Protein AF-A0A970PYG1-F1 (afdb_monomer_lite)

pLDDT: mean 91.26, std 10.67, range [39.22, 98.44]

Radius of gyration: 18.8 Å; chains: 1; bounding box: 54×39×50 Å

Foldseek 3Di:
DDDDDDAWAKDKDKDFDADPVRHTPDIDIDIDTDDPDQPKFEKEFEADQVRHGQFFKKKWKWFWDQDPVVRDIDTHTQDIDGQHPRRIDTDHCVRQPAQTKIWMWIFDVDPTDIDIDIDGMPDYYYTYDD

Secondary structure (DSSP, 8-state):
---PPPPSEEEEEEEEEE-TTS-EEEEEEEEEEE-SS--SSEEEEEB-TTSSB-TT-EEEEEEEEEETTTTEEEEEEEEEEE--TTSEEEE-TTTS-TT-EEEEEEEETTTTEEEEEEEESSEEEEE---

Sequence (130 aa):
MGGSIIPDGSYTIQARSLNALGEELASQTYDFKLANQQNSGLKITVNKPDASIAAGAQVAVYHRYYHNKYDQIVYERVWEGSADIKGQVIVPGSLAKDGNDYVVTALGTEPNFFYYQMLRSPGNYTLVVL

Structure (mmCIF, N/CA/C/O backbone):
data_AF-A0A970PYG1-F1
#
_entry.id   AF-A0A970PYG1-F1
#
loop_
_atom_site.group_PDB
_atom_site.id
_atom_site.type_symbol
_atom_site.label_atom_id
_atom_site.label_alt_id
_atom_site.label_comp_id
_atom_site.label_asym_id
_atom_site.label_entity_id
_atom_site.label_seq_id
_atom_site.pdbx_PDB_ins_code
_atom_site.Cartn_x
_atom_site.Cartn_y
_atom_site.Cartn_z
_atom_site.occupancy
_atom_site.B_iso_or_equiv
_atom_site.auth_seq_id
_atom_site.auth_comp_id
_atom_site.auth_asym_id
_atom_site.auth_atom_id
_atom_site.pdbx_PDB_model_num
ATOM 1 N N . MET A 1 1 ? -29.099 -1.905 9.916 1.00 39.22 1 MET A N 1
ATOM 2 C CA . MET A 1 1 ? -28.208 -0.777 10.263 1.00 39.22 1 MET A CA 1
ATOM 3 C C . MET A 1 1 ? -27.690 -0.193 8.959 1.00 39.22 1 MET A C 1
ATOM 5 O O . MET A 1 1 ? -26.902 -0.848 8.293 1.00 39.22 1 MET A O 1
ATOM 9 N N . GLY A 1 2 ? -28.239 0.941 8.522 1.00 42.28 2 GLY A N 1
ATOM 10 C CA . GLY A 1 2 ? -27.861 1.573 7.256 1.00 42.28 2 GLY A CA 1
ATOM 11 C C . GLY A 1 2 ? -26.615 2.426 7.455 1.00 42.28 2 GLY A C 1
ATOM 12 O O . GLY A 1 2 ? -26.707 3.505 8.029 1.00 42.28 2 GLY A O 1
ATOM 13 N N . GLY A 1 3 ? -25.454 1.924 7.039 1.00 48.47 3 GLY A N 1
ATOM 14 C CA . GLY A 1 3 ? -24.236 2.727 7.003 1.00 48.47 3 GLY A CA 1
ATOM 15 C C . GLY A 1 3 ? -24.338 3.747 5.876 1.00 48.47 3 GLY A C 1
ATOM 16 O O . GLY A 1 3 ? -24.417 3.365 4.711 1.00 48.47 3 GLY A O 1
ATOM 17 N N . SER A 1 4 ? -24.362 5.034 6.218 1.00 66.38 4 SER A N 1
ATOM 18 C CA . SER A 1 4 ? -24.159 6.107 5.244 1.00 66.38 4 SER A CA 1
ATOM 19 C C . SER A 1 4 ? -22.774 5.947 4.623 1.00 66.38 4 SER A C 1
ATOM 21 O O . SER A 1 4 ? -21.784 5.865 5.349 1.00 66.38 4 SER A O 1
ATOM 23 N N . ILE A 1 5 ? -22.694 5.925 3.292 1.00 76.25 5 ILE A N 1
ATOM 24 C CA . ILE A 1 5 ? -21.415 6.023 2.582 1.00 76.25 5 ILE A CA 1
ATOM 25 C C . ILE A 1 5 ? -20.835 7.409 2.887 1.00 76.25 5 ILE A C 1
ATOM 27 O O . ILE A 1 5 ? -21.530 8.415 2.739 1.00 76.25 5 ILE A O 1
ATOM 31 N N . ILE A 1 6 ? -19.587 7.459 3.351 1.00 84.31 6 ILE A N 1
ATOM 32 C CA . ILE A 1 6 ? -18.865 8.712 3.583 1.00 84.31 6 ILE A CA 1
ATOM 33 C C . ILE A 1 6 ? -18.232 9.132 2.241 1.00 84.31 6 ILE A C 1
ATOM 35 O O . ILE A 1 6 ? -17.483 8.336 1.675 1.00 84.31 6 ILE A O 1
ATOM 39 N N . PRO A 1 7 ? -18.530 10.324 1.692 1.00 84.06 7 PRO A N 1
ATOM 40 C CA . PRO A 1 7 ? -17.983 10.767 0.405 1.00 84.06 7 PRO A CA 1
ATOM 41 C C . PRO A 1 7 ? -16.460 10.943 0.411 1.00 84.06 7 PRO A C 1
ATOM 43 O O . PRO A 1 7 ? -15.844 11.104 1.461 1.00 84.06 7 PRO A O 1
ATOM 46 N N . ASP A 1 8 ? -15.845 10.992 -0.768 1.00 79.31 8 ASP A N 1
ATOM 47 C CA . ASP A 1 8 ? -14.431 11.362 -0.908 1.00 79.31 8 ASP A CA 1
ATOM 48 C C . ASP A 1 8 ? -14.194 12.764 -0.331 1.00 79.31 8 ASP A C 1
ATOM 50 O O . ASP A 1 8 ? -15.018 13.663 -0.506 1.00 79.31 8 ASP A O 1
ATOM 54 N N . GLY A 1 9 ? -13.068 12.976 0.346 1.00 80.81 9 GLY A N 1
ATOM 55 C CA . GLY A 1 9 ? -12.771 14.264 0.968 1.00 80.81 9 GLY A CA 1
ATOM 56 C C . GLY A 1 9 ? -11.644 14.215 1.988 1.00 80.81 9 GLY A C 1
ATOM 57 O O . GLY A 1 9 ? -11.087 13.159 2.276 1.00 80.81 9 GLY A O 1
ATOM 58 N N . SER A 1 10 ? -11.294 15.376 2.529 1.00 85.00 10 SER A N 1
ATOM 59 C CA . SER A 1 10 ? -10.411 15.475 3.692 1.00 85.00 10 SER A CA 1
ATOM 60 C C . SER A 1 10 ? -11.242 15.396 4.966 1.00 85.00 10 SER A C 1
ATOM 62 O O . SER A 1 10 ? -12.274 16.056 5.076 1.00 85.00 10 SER A O 1
ATOM 64 N N . TYR A 1 11 ? -10.777 14.604 5.920 1.00 90.12 11 TYR A N 1
ATOM 65 C CA . TYR A 1 11 ? -11.448 14.325 7.177 1.00 90.12 11 TYR A CA 1
ATOM 66 C C . TYR A 1 11 ? -10.479 14.508 8.333 1.00 90.12 11 TYR A C 1
ATOM 68 O O . TYR A 1 11 ? -9.307 14.154 8.235 1.00 90.12 11 TYR A O 1
ATOM 76 N N . THR A 1 12 ? -11.009 14.988 9.450 1.00 93.50 12 THR A N 1
ATOM 77 C CA . THR A 1 12 ? -10.310 15.026 10.731 1.00 93.50 12 THR A CA 1
ATOM 78 C C . THR A 1 12 ? -11.075 14.128 11.688 1.00 93.50 12 THR A C 1
ATOM 80 O O . THR A 1 12 ? -12.269 14.336 11.914 1.00 93.50 12 THR A O 1
ATOM 83 N N . ILE A 1 13 ? -10.410 13.127 12.260 1.00 93.56 13 ILE A N 1
ATOM 84 C CA . ILE A 1 13 ? -10.934 12.433 13.442 1.00 93.56 13 ILE A CA 1
ATOM 85 C C . ILE A 1 13 ? -10.405 13.130 14.688 1.00 93.56 13 ILE A C 1
ATOM 87 O O . ILE A 1 13 ? -9.224 13.464 14.762 1.00 93.56 13 ILE A O 1
ATOM 91 N N . GLN A 1 14 ? -11.279 13.345 15.668 1.00 96.31 14 GLN A N 1
ATOM 92 C CA . GLN A 1 14 ? -10.910 13.876 16.976 1.00 96.31 14 GLN A CA 1
ATOM 93 C C . GLN A 1 14 ? -11.208 12.826 18.044 1.00 96.31 14 GLN A C 1
ATOM 95 O O . GLN A 1 14 ? -12.353 12.406 18.217 1.00 96.31 14 GLN A O 1
ATOM 100 N N . ALA A 1 15 ? -10.177 12.431 18.780 1.00 95.69 15 ALA A N 1
ATOM 101 C CA . ALA A 1 15 ? -10.313 11.681 20.017 1.00 95.69 15 ALA A CA 1
ATOM 102 C C . ALA A 1 15 ? -10.310 12.669 21.187 1.00 95.69 15 ALA A C 1
ATOM 104 O O . ALA A 1 15 ? -9.460 13.556 21.240 1.00 95.69 15 ALA A O 1
ATOM 105 N N . ARG A 1 16 ? -11.258 12.523 22.118 1.00 97.06 16 ARG A N 1
ATOM 106 C CA . ARG A 1 16 ? -11.364 13.345 23.332 1.00 97.06 16 ARG A CA 1
ATOM 107 C C . ARG A 1 16 ? -11.423 12.442 24.554 1.00 97.06 16 ARG A C 1
ATOM 109 O O . ARG A 1 16 ? -12.164 11.460 24.541 1.00 97.06 16 ARG A O 1
ATOM 116 N N . SER A 1 17 ? -10.674 12.777 25.598 1.00 96.75 17 SER A N 1
ATOM 117 C CA . SER A 1 17 ? -10.848 12.191 26.926 1.00 96.75 17 SER A CA 1
ATOM 118 C C . SER A 1 17 ? -11.692 13.132 27.775 1.00 96.75 17 SER A C 1
ATOM 120 O O . SER A 1 17 ? -11.462 14.338 27.793 1.00 96.75 17 SER A O 1
ATOM 122 N N . LEU A 1 18 ? -12.692 12.580 28.460 1.00 97.56 18 LEU A N 1
ATOM 123 C CA . LEU A 1 18 ? -13.595 13.332 29.327 1.00 97.56 18 LEU A CA 1
ATOM 124 C C . LEU A 1 18 ? -13.466 12.812 30.763 1.00 97.56 18 LEU A C 1
ATOM 126 O O . LEU A 1 18 ? -13.246 11.616 30.967 1.00 97.56 18 LEU A O 1
ATOM 130 N N . ASN A 1 19 ? -13.614 13.686 31.757 1.00 95.75 19 ASN A N 1
ATOM 131 C CA . ASN A 1 19 ? -13.752 13.267 33.150 1.00 95.75 19 ASN A CA 1
ATOM 132 C C . ASN A 1 19 ? -15.184 12.775 33.449 1.00 95.75 19 ASN A C 1
ATOM 134 O O . ASN A 1 19 ? -16.066 12.792 32.590 1.00 95.75 19 ASN A O 1
ATOM 138 N N . ALA A 1 20 ? -15.436 12.351 34.691 1.00 95.31 20 ALA A N 1
ATOM 139 C CA . ALA A 1 20 ? -16.749 11.852 35.113 1.00 95.31 20 ALA A CA 1
ATOM 140 C C . ALA A 1 20 ? -17.874 12.909 35.063 1.00 95.31 20 ALA A C 1
ATOM 142 O O . ALA A 1 20 ? -19.048 12.548 35.085 1.00 95.31 20 ALA A O 1
ATOM 143 N N . LEU A 1 21 ? -17.524 14.196 34.992 1.00 96.19 21 LEU A N 1
ATOM 144 C CA . LEU A 1 21 ? -18.455 15.317 34.856 1.00 96.19 21 LEU A CA 1
ATOM 145 C C . LEU A 1 21 ? -18.684 15.709 33.383 1.00 96.19 21 LEU A C 1
ATOM 147 O O . LEU A 1 21 ? -19.479 16.602 33.106 1.00 96.19 21 LEU A O 1
ATOM 151 N N . GLY A 1 22 ? -18.022 15.031 32.436 1.00 93.81 22 GLY A N 1
ATOM 152 C CA . GLY A 1 22 ? -18.110 15.309 31.002 1.00 93.81 22 GLY A CA 1
ATOM 153 C C . GLY A 1 22 ? -17.183 16.426 30.514 1.00 93.81 22 GLY A C 1
ATOM 154 O O . GLY A 1 22 ? -17.290 16.831 29.358 1.00 93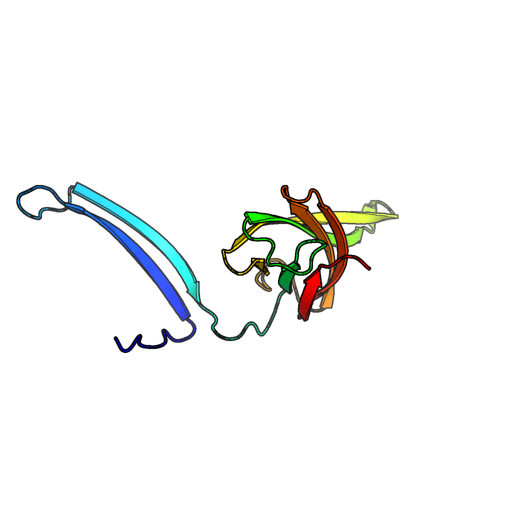.81 22 GLY A O 1
ATOM 155 N N . GLU A 1 23 ? -16.276 16.919 31.356 1.00 96.12 23 GLU A N 1
ATOM 156 C CA . GLU A 1 23 ? -15.314 17.961 30.986 1.00 96.12 23 GLU A CA 1
ATOM 157 C C . GLU A 1 23 ? -14.135 17.350 30.222 1.00 96.12 23 GLU A C 1
ATOM 159 O O . GLU A 1 23 ? -13.623 16.293 30.599 1.00 96.12 23 GLU A O 1
ATOM 164 N N . GLU A 1 24 ? -13.692 18.016 29.155 1.00 97.06 24 GLU A N 1
ATOM 165 C CA . GLU A 1 24 ? -12.557 1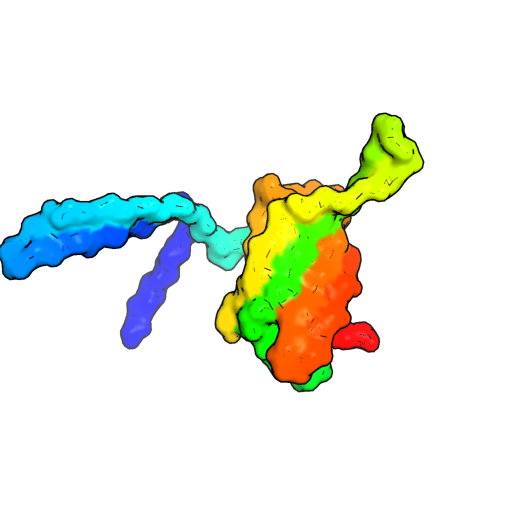7.561 28.350 1.00 97.06 24 GLU A CA 1
ATOM 166 C C . GLU A 1 24 ? -11.243 17.675 29.133 1.00 97.06 24 GLU A C 1
ATOM 168 O O . GLU A 1 24 ? -10.881 18.745 29.616 1.00 97.06 24 GLU A O 1
ATOM 173 N N . LEU A 1 25 ? -10.525 16.557 29.245 1.00 97.19 25 LEU A N 1
ATOM 174 C CA . LEU A 1 25 ? -9.202 16.475 29.866 1.00 97.19 25 LEU A CA 1
ATOM 175 C C . LEU A 1 25 ? -8.083 16.612 28.829 1.00 97.19 25 LEU A C 1
ATOM 177 O O . LEU A 1 25 ? -7.038 17.189 29.118 1.00 97.19 25 LEU A O 1
ATOM 181 N N . ALA A 1 26 ? -8.288 16.053 27.636 1.00 96.62 26 ALA A N 1
ATOM 182 C CA . ALA A 1 26 ? -7.371 16.148 26.510 1.00 96.62 26 ALA A CA 1
ATOM 183 C C . ALA A 1 26 ? -8.091 15.842 25.193 1.00 96.62 26 ALA A C 1
ATOM 185 O O . ALA A 1 26 ? -9.106 15.137 25.164 1.00 96.62 26 ALA A O 1
ATOM 186 N N . SER A 1 27 ? -7.502 16.286 24.085 1.00 95.81 27 SER A N 1
ATOM 187 C CA . SER A 1 27 ? -7.909 15.861 22.753 1.00 95.81 27 SER A CA 1
ATOM 188 C C . SER A 1 27 ? -6.732 15.709 21.801 1.00 95.81 27 SER A C 1
ATOM 190 O O . SER A 1 27 ? -5.687 16.334 21.961 1.00 95.81 27 SER A O 1
ATOM 192 N N . GLN A 1 28 ? -6.911 14.834 20.817 1.00 96.69 28 GLN A N 1
ATOM 193 C CA . GLN A 1 28 ? -5.962 14.593 19.740 1.00 96.69 28 GLN A CA 1
ATOM 194 C C . GLN A 1 28 ? -6.726 14.535 18.423 1.00 96.69 28 GLN A C 1
ATOM 196 O O . GLN A 1 28 ? -7.776 13.893 18.335 1.00 96.69 28 GLN A O 1
ATOM 201 N N . THR A 1 29 ? -6.185 15.177 17.393 1.00 94.00 29 THR A N 1
ATOM 202 C CA . THR A 1 29 ? -6.719 15.119 16.033 1.00 94.00 29 THR A CA 1
ATOM 203 C C . THR A 1 29 ? -5.807 14.316 15.115 1.00 94.00 29 THR A C 1
ATOM 205 O O . THR A 1 29 ? -4.595 14.222 15.328 1.00 94.00 29 THR A O 1
ATOM 208 N N . TYR A 1 30 ? -6.407 13.712 14.094 1.00 88.12 30 TYR A N 1
ATOM 209 C CA . TYR A 1 30 ? -5.692 13.080 12.995 1.00 88.12 30 TYR A CA 1
ATOM 210 C C . TYR A 1 30 ? -6.408 13.380 11.681 1.00 88.12 30 TYR A C 1
ATOM 212 O O . TYR A 1 30 ? -7.583 13.041 11.509 1.00 88.12 30 TYR A O 1
ATOM 220 N N . ASP A 1 31 ? -5.685 14.024 10.772 1.00 84.50 31 ASP A N 1
ATOM 221 C CA . ASP A 1 31 ? -6.175 14.376 9.448 1.00 84.50 31 ASP A CA 1
ATOM 222 C C . ASP A 1 31 ? -5.870 13.254 8.456 1.00 84.50 31 ASP 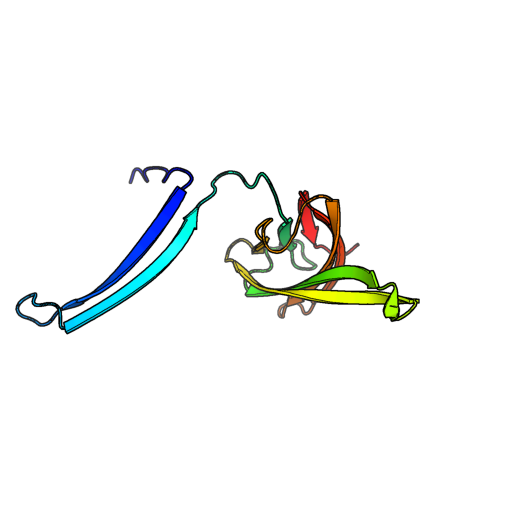A C 1
ATOM 224 O O . ASP A 1 31 ? -4.759 12.725 8.405 1.00 84.50 31 ASP A O 1
ATOM 228 N N . PHE A 1 32 ? -6.848 12.910 7.625 1.00 78.25 32 PHE A N 1
ATOM 229 C CA . PHE A 1 32 ? -6.686 11.952 6.539 1.00 78.25 32 PHE A CA 1
ATOM 230 C C . PHE A 1 32 ? -7.535 12.341 5.331 1.00 78.25 32 PHE A C 1
ATOM 232 O O . PHE A 1 32 ? -8.458 13.148 5.415 1.00 78.25 32 PHE A O 1
ATOM 239 N N . LYS A 1 33 ? -7.227 11.756 4.175 1.00 76.00 33 LYS A N 1
ATOM 240 C CA . LYS A 1 33 ? -8.014 11.925 2.953 1.00 76.00 33 LYS A CA 1
ATOM 241 C C . LYS A 1 33 ? -8.696 10.607 2.613 1.00 76.00 33 LYS A C 1
ATOM 243 O O . LYS A 1 33 ? -8.019 9.600 2.423 1.00 76.00 33 LYS A O 1
ATOM 248 N N . LEU A 1 34 ? -10.021 10.621 2.530 1.00 78.25 34 LEU A N 1
ATOM 249 C CA . LEU A 1 34 ? -10.820 9.508 2.041 1.00 78.25 34 LEU A CA 1
ATOM 250 C C . LEU A 1 34 ? -10.986 9.640 0.526 1.00 78.25 34 LEU A C 1
ATOM 252 O O . LEU A 1 34 ? -11.370 10.696 0.025 1.00 78.25 34 LEU A O 1
ATOM 256 N N . ALA A 1 35 ? -10.713 8.560 -0.194 1.00 69.94 35 ALA A N 1
ATOM 257 C CA . ALA A 1 35 ? -11.037 8.422 -1.605 1.00 69.94 35 ALA A CA 1
ATOM 258 C C . ALA A 1 35 ? -11.693 7.051 -1.801 1.00 69.94 35 ALA A C 1
ATOM 260 O O . ALA A 1 35 ? -11.029 6.023 -1.663 1.00 69.94 35 ALA A O 1
ATOM 261 N N . ASN A 1 36 ? -12.996 7.022 -2.079 1.00 69.62 36 ASN A N 1
ATOM 262 C CA . ASN A 1 36 ? -13.752 5.799 -2.346 1.00 69.62 36 ASN A CA 1
ATOM 263 C C . ASN A 1 36 ? -13.341 5.182 -3.687 1.00 69.62 36 ASN A C 1
ATOM 265 O O . ASN A 1 36 ? -13.477 3.971 -3.872 1.00 69.62 36 ASN A O 1
ATOM 269 N N . GLN A 1 37 ? -12.815 5.994 -4.610 1.00 68.94 37 GLN A N 1
ATOM 270 C CA . GLN A 1 37 ? -12.187 5.531 -5.842 1.00 68.94 37 GLN A CA 1
ATOM 271 C C . GLN A 1 37 ? -10.751 6.040 -5.935 1.00 68.94 37 GLN A C 1
ATOM 273 O O . GLN A 1 37 ? -10.477 7.240 -5.969 1.00 68.94 37 GLN A O 1
ATOM 278 N N . GLN A 1 38 ? -9.811 5.102 -5.985 1.00 67.50 38 GLN A N 1
ATOM 279 C CA . GLN A 1 38 ? -8.409 5.425 -6.175 1.00 67.50 38 GLN A CA 1
ATOM 280 C C . GLN A 1 38 ? -8.146 5.696 -7.661 1.00 67.50 38 GLN A C 1
ATOM 282 O O . GLN A 1 38 ? -8.049 4.768 -8.458 1.00 67.50 38 GLN A O 1
ATOM 287 N N . ASN A 1 39 ? -8.024 6.974 -8.023 1.00 74.75 39 ASN A N 1
ATOM 288 C CA . ASN A 1 39 ? -7.706 7.399 -9.394 1.00 74.75 39 ASN A CA 1
ATOM 289 C C . ASN A 1 39 ? -6.195 7.463 -9.679 1.00 74.75 39 ASN A C 1
ATOM 291 O O . ASN A 1 39 ? -5.801 7.696 -10.816 1.00 74.75 39 ASN A O 1
ATOM 295 N N . SER A 1 40 ? -5.355 7.310 -8.650 1.00 86.31 40 SER A N 1
ATOM 296 C CA . SER A 1 40 ? -3.898 7.458 -8.730 1.00 86.31 40 SER A CA 1
ATOM 297 C C . SER A 1 40 ? -3.197 6.639 -7.637 1.00 86.31 40 SER A C 1
ATOM 299 O O . SER A 1 40 ? -3.780 6.382 -6.576 1.00 86.31 40 SER A O 1
ATOM 301 N N . GLY A 1 41 ? -1.943 6.246 -7.853 1.00 93.00 41 GLY A N 1
ATOM 302 C CA . GLY A 1 41 ? -1.193 5.409 -6.916 1.00 93.00 41 GLY A CA 1
ATOM 303 C C . GLY A 1 41 ? -1.418 3.911 -7.106 1.00 93.00 41 GLY A C 1
ATOM 304 O O . GLY A 1 41 ? -1.913 3.452 -8.134 1.00 93.00 41 GLY A O 1
ATOM 305 N N . LEU A 1 42 ? -1.041 3.130 -6.095 1.00 95.50 42 LEU A N 1
ATOM 306 C CA . LEU A 1 42 ? -1.113 1.671 -6.144 1.00 95.50 42 LEU A CA 1
ATOM 307 C C . LEU A 1 42 ? -2.168 1.151 -5.173 1.00 95.50 42 LEU A C 1
ATOM 309 O O . LEU A 1 42 ? -2.171 1.529 -3.999 1.00 95.50 42 LEU A O 1
ATOM 313 N N . LYS A 1 43 ? -3.012 0.240 -5.653 1.00 95.69 43 LYS A N 1
ATOM 314 C CA . LYS A 1 43 ? -3.818 -0.646 -4.814 1.00 95.69 43 LYS A CA 1
ATOM 315 C C . LYS A 1 43 ? -3.273 -2.054 -4.944 1.00 95.69 43 LYS A C 1
ATOM 317 O O . LYS A 1 43 ? -3.266 -2.622 -6.034 1.00 95.69 43 LYS A O 1
ATOM 322 N N . ILE A 1 44 ? -2.827 -2.622 -3.838 1.00 96.94 44 ILE A N 1
ATOM 323 C CA . ILE A 1 44 ? -2.181 -3.930 -3.812 1.00 96.94 44 ILE A CA 1
ATOM 324 C C . ILE A 1 44 ? -3.028 -4.840 -2.936 1.00 96.94 44 ILE A C 1
ATOM 326 O O . ILE A 1 44 ? -3.298 -4.515 -1.786 1.00 96.94 44 ILE A O 1
ATOM 330 N N . THR A 1 45 ? -3.452 -5.973 -3.482 1.00 97.25 45 THR A N 1
ATOM 331 C CA . THR A 1 45 ? -4.031 -7.079 -2.713 1.00 97.25 45 THR A CA 1
ATOM 332 C C . THR A 1 45 ? -2.967 -8.154 -2.557 1.00 97.25 45 THR A C 1
ATOM 334 O O . THR A 1 45 ? -2.323 -8.518 -3.537 1.00 97.25 45 THR A O 1
ATOM 337 N N . VAL A 1 46 ? -2.764 -8.653 -1.345 1.00 97.31 46 VAL A N 1
ATOM 338 C CA . VAL A 1 46 ? -1.815 -9.727 -1.049 1.00 97.31 46 VAL A CA 1
ATOM 339 C C . VAL A 1 46 ? -2.604 -10.970 -0.664 1.00 97.31 46 VAL A C 1
ATOM 341 O O . VAL A 1 46 ? -3.365 -10.961 0.307 1.00 97.31 46 VAL A O 1
ATOM 344 N N . ASN A 1 47 ? -2.395 -12.046 -1.415 1.00 96.50 47 ASN A N 1
ATOM 345 C CA . ASN A 1 47 ? -2.934 -13.358 -1.090 1.00 96.50 47 ASN A CA 1
ATOM 346 C C . ASN A 1 47 ? -1.801 -14.269 -0.637 1.00 96.50 47 ASN A C 1
ATOM 348 O O . ASN A 1 47 ? -0.682 -14.181 -1.129 1.00 96.50 47 ASN A O 1
ATOM 352 N N . LYS A 1 48 ? -2.102 -15.170 0.285 1.00 96.25 48 LYS A N 1
ATOM 353 C CA . LYS A 1 48 ? -1.211 -16.249 0.693 1.00 96.25 48 LYS A CA 1
ATOM 354 C C . LYS A 1 48 ? -1.034 -17.255 -0.461 1.00 96.25 48 LYS A C 1
ATOM 356 O O . LYS A 1 48 ? -1.842 -17.275 -1.393 1.00 96.25 48 LYS A O 1
ATOM 361 N N . PRO A 1 49 ? -0.025 -18.145 -0.391 1.00 94.94 49 PRO A N 1
ATOM 362 C CA . PRO A 1 49 ? 0.171 -19.215 -1.373 1.00 94.94 49 PRO A CA 1
ATOM 363 C C . PRO A 1 49 ? -1.044 -20.130 -1.586 1.00 94.94 49 PRO A C 1
ATOM 365 O O . PRO A 1 49 ? -1.218 -20.668 -2.672 1.00 94.94 49 PRO A O 1
ATOM 368 N N . ASP A 1 50 ? -1.892 -20.294 -0.571 1.00 93.56 50 ASP A N 1
ATOM 369 C CA . ASP A 1 50 ? -3.142 -21.066 -0.635 1.00 93.56 50 ASP A CA 1
ATOM 370 C C . ASP A 1 50 ? -4.335 -20.259 -1.193 1.00 93.56 50 ASP A C 1
ATOM 372 O O . ASP A 1 50 ? -5.484 -20.682 -1.079 1.00 93.56 50 ASP A O 1
ATOM 376 N N . ALA A 1 51 ? -4.059 -19.091 -1.783 1.00 92.12 51 ALA A N 1
ATOM 377 C CA . ALA A 1 51 ? -5.012 -18.114 -2.304 1.00 92.12 51 ALA A CA 1
ATOM 378 C C . ALA A 1 51 ? -5.925 -17.443 -1.260 1.00 92.12 51 ALA A C 1
ATOM 380 O O . ALA A 1 51 ? -6.780 -16.636 -1.633 1.00 92.12 51 ALA A O 1
ATOM 381 N N . SER A 1 52 ? -5.744 -17.709 0.037 1.00 94.88 52 SER A N 1
ATOM 382 C CA . SER A 1 52 ? -6.468 -16.992 1.087 1.00 94.88 52 SER A CA 1
ATOM 383 C C . SER A 1 52 ? -5.894 -15.587 1.326 1.00 94.88 52 SER A C 1
ATOM 385 O O . SER A 1 52 ? -4.805 -15.245 0.868 1.00 94.88 52 SER A O 1
ATOM 387 N N . ILE A 1 53 ? -6.640 -14.729 2.024 1.00 95.25 53 ILE A N 1
ATOM 388 C CA . ILE A 1 53 ? -6.254 -13.330 2.262 1.00 95.25 53 ILE A CA 1
ATOM 389 C C . ILE A 1 53 ? -5.033 -13.254 3.193 1.00 95.25 53 ILE A C 1
ATOM 391 O O . ILE A 1 53 ? -5.029 -13.838 4.280 1.00 95.25 53 ILE A O 1
ATOM 395 N N . ALA A 1 54 ? -4.021 -12.468 2.816 1.00 96.12 54 ALA A N 1
ATOM 396 C CA . ALA A 1 54 ? -2.839 -12.227 3.642 1.00 96.12 54 ALA A CA 1
ATOM 397 C C . ALA A 1 54 ? -2.985 -10.964 4.511 1.00 96.12 54 ALA A C 1
ATOM 399 O O . ALA A 1 54 ? -2.263 -9.980 4.344 1.00 96.12 54 ALA A O 1
ATOM 400 N N . ALA A 1 55 ? -3.934 -10.981 5.450 1.00 96.12 55 ALA A N 1
ATOM 401 C CA . ALA A 1 55 ? -4.085 -9.896 6.419 1.00 96.12 55 ALA A CA 1
ATOM 402 C C . ALA A 1 55 ? -2.812 -9.740 7.272 1.00 96.12 55 ALA A C 1
ATOM 404 O O . ALA A 1 55 ? -2.231 -10.731 7.713 1.00 96.12 55 ALA A O 1
ATOM 405 N N . GLY A 1 56 ? -2.371 -8.500 7.496 1.00 96.06 56 GLY A N 1
ATOM 406 C CA . GLY A 1 56 ? -1.162 -8.199 8.269 1.00 96.06 56 GLY A CA 1
ATOM 407 C C . GLY A 1 56 ? 0.165 -8.439 7.539 1.00 96.06 56 GLY A C 1
ATOM 408 O O . GLY A 1 56 ? 1.217 -8.206 8.133 1.00 96.06 56 GLY A O 1
ATOM 409 N N . ALA A 1 57 ? 0.149 -8.864 6.269 1.00 97.50 57 ALA A N 1
ATOM 410 C CA . ALA A 1 57 ? 1.368 -9.012 5.476 1.00 97.50 57 ALA A CA 1
ATOM 411 C C . ALA A 1 57 ? 2.147 -7.689 5.423 1.00 97.50 57 ALA A C 1
ATOM 413 O O . ALA A 1 57 ? 1.570 -6.643 5.129 1.00 97.50 57 ALA A O 1
ATOM 414 N N . GLN A 1 58 ? 3.449 -7.725 5.697 1.00 98.12 58 GLN A N 1
ATOM 415 C CA . GLN A 1 58 ? 4.308 -6.544 5.616 1.00 98.12 58 GLN A CA 1
ATOM 416 C C . GLN A 1 58 ? 4.623 -6.259 4.152 1.00 98.12 58 GLN A C 1
ATOM 418 O O . GLN A 1 58 ? 5.105 -7.140 3.441 1.00 98.12 58 GLN A O 1
ATOM 423 N N . VAL A 1 59 ? 4.364 -5.034 3.713 1.00 98.38 59 VAL A N 1
ATOM 424 C CA . VAL A 1 59 ? 4.553 -4.579 2.338 1.00 98.38 59 VAL A CA 1
ATOM 425 C C . VAL A 1 59 ? 5.483 -3.372 2.334 1.00 98.38 59 VAL A C 1
ATOM 427 O O . VAL A 1 59 ? 5.318 -2.443 3.124 1.00 98.38 59 VAL A O 1
ATOM 430 N N . ALA A 1 60 ? 6.448 -3.363 1.420 1.00 98.38 60 ALA A N 1
ATOM 431 C CA . ALA A 1 60 ? 7.297 -2.205 1.165 1.00 98.38 60 ALA A CA 1
ATOM 432 C C . ALA A 1 60 ? 7.295 -1.863 -0.326 1.00 98.38 60 ALA A C 1
ATOM 434 O O . ALA A 1 60 ? 7.269 -2.747 -1.185 1.00 98.38 60 ALA A O 1
ATOM 435 N N . VAL A 1 61 ? 7.308 -0.567 -0.634 1.00 98.44 61 VAL A N 1
ATOM 436 C CA . VAL A 1 61 ? 7.247 -0.044 -2.003 1.00 98.44 61 VAL A CA 1
ATOM 437 C C . VAL A 1 61 ? 8.455 0.840 -2.266 1.00 98.44 61 VAL A C 1
ATOM 439 O O . VAL A 1 61 ? 8.716 1.798 -1.535 1.00 98.44 61 VAL A O 1
ATOM 442 N N . TYR A 1 62 ? 9.170 0.527 -3.341 1.00 98.44 62 TYR A N 1
ATOM 443 C CA . TYR A 1 62 ? 10.404 1.186 -3.741 1.00 98.44 62 TYR A CA 1
ATOM 444 C C . TYR A 1 62 ? 10.251 1.788 -5.132 1.00 98.44 62 TYR A C 1
ATOM 446 O O . TYR A 1 62 ? 9.992 1.067 -6.094 1.00 98.44 62 TYR A O 1
ATOM 454 N N . HIS A 1 63 ? 10.438 3.097 -5.263 1.00 98.06 63 HIS A N 1
ATOM 455 C CA . HIS A 1 63 ? 10.506 3.758 -6.558 1.00 98.06 63 HIS A CA 1
ATOM 456 C C . HIS A 1 63 ? 11.803 3.364 -7.265 1.00 98.06 63 HIS A C 1
ATOM 458 O O . HIS A 1 63 ? 12.895 3.599 -6.744 1.00 98.06 63 HIS A O 1
ATOM 464 N N . ARG A 1 64 ? 11.675 2.762 -8.450 1.00 95.75 64 ARG A N 1
ATOM 465 C CA . ARG A 1 64 ? 12.803 2.372 -9.293 1.00 95.75 64 ARG A CA 1
ATOM 466 C C . ARG A 1 64 ? 13.027 3.440 -10.355 1.00 95.75 64 ARG A C 1
ATOM 468 O O . ARG A 1 64 ? 12.204 3.594 -11.252 1.00 95.75 64 ARG A O 1
ATOM 475 N N . TYR A 1 65 ? 14.169 4.115 -10.310 1.00 95.31 65 TYR A N 1
ATOM 476 C CA . TYR A 1 65 ? 14.520 5.123 -11.311 1.00 95.31 65 TYR A CA 1
ATOM 477 C C . TYR A 1 65 ? 16.019 5.146 -11.600 1.00 95.31 65 TYR A C 1
ATOM 479 O O . TYR A 1 65 ? 16.836 4.661 -10.817 1.00 95.31 65 TYR A O 1
ATOM 487 N N . TYR A 1 66 ? 16.381 5.700 -12.756 1.00 95.69 66 TYR A N 1
ATOM 488 C CA . TYR A 1 66 ? 17.774 5.908 -13.128 1.00 95.69 66 TYR A CA 1
ATOM 489 C C . TYR A 1 66 ? 18.310 7.188 -12.489 1.00 95.69 66 TYR A C 1
ATOM 491 O O . TYR A 1 66 ? 17.734 8.263 -12.668 1.00 95.69 66 TYR A O 1
ATOM 499 N N . HIS A 1 67 ? 19.415 7.091 -11.753 1.00 94.94 67 HIS A N 1
ATOM 500 C CA . HIS A 1 67 ? 20.018 8.233 -11.081 1.00 94.94 67 HIS A CA 1
ATOM 501 C C . HIS A 1 67 ? 21.243 8.739 -11.850 1.00 94.94 67 HIS A C 1
ATOM 503 O O . HIS A 1 67 ? 22.350 8.243 -11.656 1.00 94.94 67 HIS A O 1
ATOM 509 N N . ASN A 1 68 ? 21.073 9.802 -12.642 1.00 93.44 68 ASN A N 1
ATOM 510 C CA . ASN A 1 68 ? 22.107 10.351 -13.540 1.00 93.44 68 ASN A CA 1
ATOM 511 C C . ASN A 1 68 ? 23.470 10.609 -12.870 1.00 93.44 68 ASN A C 1
ATOM 513 O O . ASN A 1 68 ? 24.507 10.376 -13.473 1.00 93.44 68 ASN A O 1
ATOM 517 N N . LYS A 1 69 ? 23.489 11.070 -11.610 1.00 93.19 69 LYS A N 1
ATOM 518 C CA . LYS A 1 69 ? 24.746 11.322 -10.873 1.00 93.19 69 LYS A CA 1
ATOM 519 C C . LYS A 1 69 ? 25.570 10.054 -10.606 1.00 93.19 69 LYS A C 1
ATOM 521 O O . LYS A 1 69 ? 26.786 10.141 -10.501 1.00 93.19 69 LYS A O 1
ATOM 526 N N . TYR A 1 70 ? 24.901 8.920 -10.417 1.00 91.56 70 TYR A N 1
ATOM 527 C CA . TYR A 1 70 ? 25.527 7.650 -10.049 1.00 91.56 70 TYR A CA 1
ATOM 528 C C . TYR A 1 70 ? 25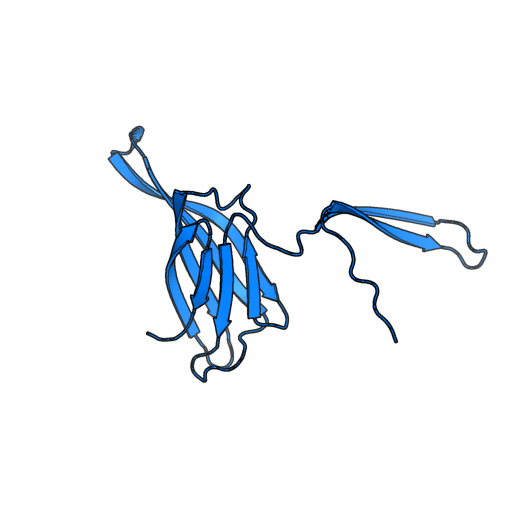.553 6.661 -11.217 1.00 91.56 70 TYR A C 1
ATOM 530 O O . TYR A 1 70 ? 26.041 5.553 -11.039 1.00 91.56 70 TYR A O 1
ATOM 538 N N . ASP A 1 71 ? 25.003 7.055 -12.370 1.00 94.88 71 ASP A N 1
ATOM 539 C CA . ASP A 1 71 ? 24.914 6.252 -13.591 1.00 94.88 71 ASP A CA 1
ATOM 540 C C . ASP A 1 71 ? 24.360 4.831 -13.354 1.00 94.88 71 ASP A C 1
ATOM 542 O O . ASP A 1 71 ? 24.843 3.839 -13.890 1.00 94.88 71 ASP A O 1
ATOM 546 N N . GLN A 1 72 ? 23.353 4.719 -12.480 1.00 95.75 72 GLN A N 1
ATOM 547 C CA . GLN A 1 72 ? 22.801 3.432 -12.052 1.00 95.75 72 GLN A CA 1
ATOM 548 C C . GLN A 1 72 ? 21.318 3.523 -11.685 1.00 95.75 72 GLN A C 1
ATOM 550 O O . GLN A 1 72 ? 20.786 4.597 -11.387 1.00 95.75 72 GLN A O 1
ATOM 555 N N . ILE A 1 73 ? 20.652 2.367 -11.656 1.00 95.25 73 ILE A N 1
ATOM 556 C CA . ILE A 1 73 ? 19.294 2.235 -11.121 1.00 95.25 73 ILE A CA 1
ATOM 557 C C . ILE A 1 73 ? 19.350 2.311 -9.594 1.00 95.25 73 ILE A C 1
ATOM 559 O O . ILE A 1 73 ? 20.129 1.602 -8.958 1.00 95.25 73 ILE A O 1
ATOM 563 N N . VAL A 1 74 ? 18.486 3.138 -9.013 1.00 95.69 74 VAL A N 1
ATOM 564 C CA . VAL A 1 74 ? 18.316 3.288 -7.566 1.00 95.69 74 VAL A CA 1
ATOM 565 C C . VAL A 1 74 ? 16.901 2.871 -7.172 1.00 95.69 74 VAL A C 1
ATOM 567 O O . VAL A 1 74 ? 15.955 3.016 -7.948 1.00 95.69 74 VAL A O 1
ATOM 570 N N . TYR A 1 75 ? 16.786 2.339 -5.955 1.00 96.50 75 TYR A N 1
ATOM 571 C CA . TYR A 1 75 ? 15.530 1.962 -5.318 1.00 96.50 75 TYR A CA 1
ATOM 572 C C . TYR A 1 75 ? 15.336 2.812 -4.067 1.00 96.50 75 TYR A C 1
ATOM 574 O O . TYR A 1 75 ? 16.039 2.639 -3.073 1.00 96.50 75 TYR A O 1
ATOM 582 N N . GLU A 1 76 ? 14.388 3.738 -4.116 1.00 96.31 76 GLU A N 1
ATOM 583 C CA . GLU A 1 76 ? 14.041 4.600 -2.986 1.00 96.31 76 GLU A CA 1
ATOM 584 C C . GLU A 1 76 ? 12.764 4.083 -2.327 1.00 96.31 76 GLU A C 1
ATOM 586 O O . GLU A 1 76 ? 11.727 4.002 -2.983 1.00 96.31 76 GLU A O 1
ATOM 591 N N . ARG A 1 77 ? 12.809 3.726 -1.039 1.00 98.00 77 ARG A N 1
ATOM 592 C CA . ARG A 1 77 ? 11.606 3.300 -0.308 1.00 98.00 77 ARG A CA 1
ATOM 593 C C . ARG A 1 77 ? 10.676 4.497 -0.118 1.00 98.00 77 ARG A C 1
ATOM 595 O O . ARG A 1 77 ? 11.020 5.426 0.605 1.00 98.00 77 ARG A O 1
ATOM 602 N N . VAL A 1 78 ? 9.498 4.448 -0.732 1.00 97.31 78 VAL A N 1
ATOM 603 C CA . VAL A 1 78 ? 8.493 5.526 -0.676 1.00 97.31 78 VAL A CA 1
ATOM 604 C C . VAL A 1 78 ? 7.349 5.224 0.285 1.00 97.31 78 VAL A C 1
ATOM 606 O O . VAL A 1 78 ? 6.632 6.136 0.690 1.00 97.31 78 VAL A O 1
ATOM 609 N N . TRP A 1 79 ? 7.151 3.952 0.635 1.00 97.50 79 TRP A N 1
ATOM 610 C CA . TRP A 1 79 ? 6.092 3.525 1.541 1.00 97.50 79 TRP A CA 1
ATOM 611 C C . TRP A 1 79 ? 6.430 2.181 2.191 1.00 97.50 79 TRP A C 1
ATOM 613 O O . TRP A 1 79 ? 7.063 1.323 1.569 1.00 97.50 79 TRP A O 1
ATOM 623 N N . GLU A 1 80 ? 5.975 1.996 3.427 1.00 97.81 80 GLU A N 1
ATOM 624 C CA . GLU A 1 80 ? 5.991 0.723 4.145 1.00 97.81 80 GLU A CA 1
ATOM 625 C C . GLU A 1 80 ? 4.794 0.621 5.091 1.00 97.81 80 GLU A C 1
ATOM 627 O O . GLU A 1 80 ? 4.322 1.629 5.622 1.00 97.81 80 GLU A O 1
ATOM 632 N N . GLY A 1 81 ? 4.309 -0.598 5.307 1.00 96.31 81 GLY A N 1
ATOM 633 C CA . GLY A 1 81 ? 3.200 -0.857 6.214 1.00 96.31 81 GLY A CA 1
ATOM 634 C C . GLY A 1 81 ? 2.635 -2.261 6.059 1.00 96.31 81 GLY A C 1
ATOM 635 O O . GLY A 1 81 ? 3.104 -3.059 5.250 1.00 96.31 81 GLY A O 1
ATOM 636 N N . SER A 1 82 ? 1.608 -2.566 6.844 1.00 97.31 82 SER A N 1
ATOM 637 C CA . SER A 1 82 ? 0.952 -3.873 6.827 1.00 97.31 82 SER A CA 1
ATOM 638 C C . SER A 1 82 ? -0.346 -3.840 6.024 1.00 97.31 82 SER A C 1
ATOM 640 O O . SER A 1 82 ? -1.072 -2.846 6.045 1.00 97.31 82 SER A O 1
ATOM 642 N N . ALA A 1 83 ? -0.651 -4.941 5.341 1.00 96.44 83 ALA A N 1
ATOM 643 C CA . ALA A 1 83 ? -1.925 -5.143 4.669 1.00 96.44 83 ALA A CA 1
ATOM 644 C C . ALA A 1 83 ? -3.081 -5.189 5.680 1.00 96.44 83 ALA A C 1
ATOM 646 O O . ALA A 1 83 ? -2.949 -5.759 6.766 1.00 96.44 83 ALA A O 1
ATOM 647 N N . ASP A 1 84 ? -4.219 -4.598 5.320 1.00 95.69 84 ASP A N 1
ATOM 648 C CA . ASP A 1 84 ? -5.406 -4.545 6.173 1.00 95.69 84 ASP A CA 1
ATOM 649 C C . ASP A 1 84 ? -6.076 -5.926 6.355 1.00 95.69 84 ASP A C 1
ATOM 651 O O . ASP A 1 84 ? -5.598 -6.956 5.875 1.00 95.69 84 ASP A O 1
ATOM 655 N N . ILE A 1 85 ? -7.226 -5.969 7.037 1.00 94.94 85 ILE A N 1
ATOM 656 C CA . ILE A 1 85 ? -7.983 -7.215 7.268 1.00 94.94 85 ILE A CA 1
ATOM 657 C C . ILE A 1 85 ? -8.471 -7.898 5.976 1.00 94.94 85 ILE A C 1
ATOM 659 O O . ILE A 1 85 ? -8.867 -9.060 6.009 1.00 94.94 85 ILE A O 1
ATOM 663 N N . LYS A 1 86 ? -8.477 -7.183 4.846 1.00 95.31 86 LYS A N 1
ATOM 664 C CA . LYS A 1 86 ? -8.808 -7.696 3.511 1.00 95.31 86 LYS A CA 1
ATOM 665 C C . LYS A 1 86 ? -7.551 -7.998 2.689 1.00 95.31 86 LYS A C 1
ATOM 667 O O . LYS A 1 86 ? -7.674 -8.276 1.498 1.00 95.31 86 LYS A O 1
ATOM 672 N N . GLY A 1 87 ? -6.364 -7.947 3.299 1.00 95.81 87 GLY A N 1
ATOM 673 C CA . GLY A 1 87 ? -5.083 -8.147 2.626 1.00 95.81 87 GLY A CA 1
ATOM 674 C C . GLY A 1 87 ? -4.738 -7.006 1.674 1.00 95.81 87 GLY A C 1
ATOM 675 O O . GLY A 1 87 ? -4.003 -7.226 0.716 1.00 95.81 87 GLY A O 1
ATOM 676 N N . GLN A 1 88 ? -5.284 -5.805 1.887 1.00 96.56 88 GLN A N 1
ATOM 677 C CA . GLN A 1 88 ? -5.106 -4.670 0.986 1.00 96.56 88 GLN A CA 1
ATOM 678 C C . GLN A 1 88 ? -4.136 -3.634 1.543 1.00 96.56 88 GLN A C 1
ATOM 680 O O . GLN A 1 88 ? -4.126 -3.318 2.731 1.00 96.56 88 GLN A O 1
ATOM 685 N N . VAL A 1 89 ? -3.351 -3.064 0.635 1.00 95.19 89 VAL A N 1
ATOM 686 C CA . VAL A 1 89 ? -2.518 -1.884 0.841 1.00 95.19 89 VAL A CA 1
ATOM 687 C C . VAL A 1 89 ? -2.897 -0.847 -0.205 1.00 95.19 89 VAL A C 1
ATOM 689 O O . VAL A 1 89 ? -2.995 -1.152 -1.395 1.00 95.19 89 VAL A O 1
ATOM 692 N N . ILE A 1 90 ? -3.087 0.391 0.242 1.00 94.06 90 ILE A N 1
ATOM 693 C CA . ILE A 1 90 ? -3.342 1.542 -0.622 1.00 94.06 90 ILE A CA 1
ATOM 694 C C . ILE A 1 90 ? -2.179 2.516 -0.458 1.00 94.06 90 ILE A C 1
ATOM 696 O O . ILE A 1 90 ? -1.985 3.087 0.615 1.00 94.06 90 ILE A O 1
ATOM 700 N N . VAL A 1 91 ? -1.417 2.720 -1.533 1.00 94.00 91 VAL A N 1
ATOM 701 C CA . VAL A 1 91 ? -0.345 3.718 -1.592 1.00 94.00 91 VAL A CA 1
ATOM 702 C C . VAL A 1 91 ? -0.839 4.920 -2.394 1.00 94.00 91 VAL A C 1
ATOM 704 O O . VAL A 1 91 ? -1.138 4.770 -3.583 1.00 94.00 91 VAL A O 1
ATOM 707 N N . PRO A 1 92 ? -0.935 6.115 -1.785 1.00 91.19 92 PRO A N 1
ATOM 708 C CA . PRO A 1 92 ? -1.465 7.292 -2.460 1.00 91.19 92 PRO A CA 1
ATOM 709 C C . PRO A 1 92 ? -0.538 7.757 -3.588 1.00 91.19 92 PRO A C 1
ATOM 711 O O . PRO A 1 92 ? 0.684 7.640 -3.489 1.00 91.19 92 PRO A O 1
ATOM 714 N N . GLY A 1 93 ? -1.109 8.379 -4.622 1.00 88.88 93 GLY A N 1
ATOM 715 C CA . GLY A 1 93 ? -0.361 8.946 -5.754 1.00 88.88 93 GLY A CA 1
ATOM 716 C C . GLY A 1 93 ? 0.668 10.023 -5.391 1.00 88.88 93 GLY A C 1
ATOM 717 O O . GLY A 1 93 ? 1.607 10.267 -6.143 1.00 88.88 93 GLY A O 1
ATOM 718 N N . SER A 1 94 ? 0.549 10.648 -4.214 1.00 86.94 94 SER A N 1
ATOM 719 C CA . SER A 1 94 ? 1.578 11.558 -3.689 1.00 86.94 94 SER A CA 1
ATOM 720 C C . SER A 1 94 ? 2.905 10.848 -3.387 1.00 86.94 94 SER A C 1
ATOM 722 O O . SER A 1 94 ? 3.956 11.483 -3.466 1.00 86.94 94 SER A O 1
ATOM 724 N N . LEU A 1 95 ? 2.858 9.547 -3.080 1.00 92.81 95 LEU A N 1
ATOM 725 C CA . LEU A 1 95 ? 4.018 8.680 -2.844 1.00 92.81 95 LEU A CA 1
ATOM 726 C C . LEU A 1 95 ? 4.306 7.802 -4.072 1.00 92.81 95 LEU A C 1
ATOM 728 O O . LEU A 1 95 ? 5.429 7.768 -4.577 1.00 92.81 95 LEU A O 1
ATOM 732 N N . ALA A 1 96 ? 3.274 7.139 -4.597 1.00 95.06 96 ALA A N 1
ATOM 733 C CA . ALA A 1 96 ? 3.332 6.322 -5.804 1.00 95.06 96 ALA A CA 1
ATOM 734 C C . ALA A 1 96 ? 2.854 7.111 -7.036 1.00 95.06 96 ALA A C 1
ATOM 736 O O . ALA A 1 96 ? 1.777 6.858 -7.569 1.00 95.06 96 ALA A O 1
ATOM 737 N N . LYS A 1 97 ? 3.636 8.100 -7.470 1.00 93.50 97 LYS A N 1
ATOM 738 C CA . LYS A 1 97 ? 3.319 8.975 -8.608 1.00 93.50 97 LYS A CA 1
ATOM 739 C C . LYS A 1 97 ? 3.018 8.197 -9.891 1.00 93.50 97 LYS A C 1
ATOM 741 O O . LYS A 1 97 ? 3.713 7.241 -10.233 1.00 93.50 97 LYS A O 1
ATOM 746 N N . ASP A 1 98 ? 2.000 8.653 -10.610 1.00 93.19 98 ASP A N 1
ATOM 747 C CA . ASP A 1 98 ? 1.562 8.069 -11.876 1.00 93.19 98 ASP A CA 1
ATOM 748 C C . ASP A 1 98 ? 2.680 8.108 -12.927 1.00 93.19 98 ASP A C 1
ATOM 750 O O . ASP A 1 98 ? 3.434 9.076 -13.028 1.00 93.19 98 ASP A O 1
ATOM 754 N N . GLY A 1 99 ? 2.785 7.049 -13.728 1.00 91.88 99 GLY A N 1
ATOM 755 C CA . GLY A 1 99 ? 3.829 6.915 -14.738 1.00 91.88 99 GLY A CA 1
ATOM 756 C C . GLY A 1 99 ? 5.204 6.527 -14.186 1.00 91.88 99 GLY A C 1
ATOM 757 O O . GLY A 1 99 ? 6.175 6.582 -14.939 1.00 91.88 99 GLY A O 1
ATOM 758 N N . ASN A 1 100 ? 5.306 6.097 -12.928 1.00 96.62 100 ASN A N 1
ATOM 759 C CA . ASN A 1 100 ? 6.537 5.535 -12.370 1.00 96.62 100 ASN A CA 1
ATOM 760 C C . ASN A 1 100 ? 6.427 4.023 -12.139 1.00 96.62 100 ASN A C 1
ATOM 762 O O . ASN A 1 100 ? 5.333 3.483 -11.945 1.00 96.62 100 ASN A O 1
ATOM 766 N N . ASP A 1 101 ? 7.588 3.363 -12.136 1.00 97.62 101 ASP A N 1
ATOM 767 C CA . ASP A 1 101 ? 7.732 1.941 -11.826 1.00 97.62 101 ASP A CA 1
ATOM 768 C C . ASP A 1 101 ? 8.164 1.740 -10.375 1.00 97.62 101 ASP A C 1
ATOM 770 O O . ASP A 1 101 ? 9.058 2.419 -9.857 1.00 97.62 101 ASP A O 1
ATOM 774 N N . TYR A 1 102 ? 7.551 0.755 -9.734 1.00 98.25 102 TYR A N 1
ATOM 775 C CA . TYR A 1 102 ? 7.750 0.453 -8.330 1.00 98.25 102 TYR A CA 1
ATOM 776 C C . TYR A 1 102 ? 8.084 -1.017 -8.147 1.00 98.25 102 TYR A C 1
ATOM 778 O O . TYR A 1 102 ? 7.379 -1.887 -8.650 1.00 98.25 102 TYR A O 1
ATOM 786 N N . VAL A 1 103 ? 9.140 -1.303 -7.392 1.00 98.12 103 VAL A N 1
ATOM 787 C CA . VAL A 1 103 ? 9.341 -2.640 -6.835 1.00 98.12 103 VAL A CA 1
ATOM 788 C C . VAL A 1 103 ? 8.531 -2.725 -5.557 1.00 98.12 103 VAL A C 1
ATOM 790 O O . VAL A 1 103 ? 8.706 -1.912 -4.653 1.00 98.12 103 VAL A O 1
ATOM 793 N N . VAL A 1 104 ? 7.642 -3.704 -5.490 1.00 98.12 104 VAL A N 1
ATOM 794 C CA . VAL A 1 104 ? 6.833 -3.986 -4.310 1.00 98.12 104 VAL A CA 1
ATOM 795 C C . VAL A 1 104 ? 7.259 -5.323 -3.747 1.00 98.12 104 VAL A C 1
ATOM 797 O O . VAL A 1 104 ? 7.319 -6.303 -4.487 1.00 98.12 104 VAL A O 1
ATOM 800 N N . THR A 1 105 ? 7.544 -5.359 -2.450 1.00 98.00 105 THR A N 1
ATOM 801 C CA . THR A 1 105 ? 7.771 -6.595 -1.702 1.00 98.00 105 THR A CA 1
ATOM 802 C C . THR A 1 105 ? 6.616 -6.838 -0.744 1.00 98.00 105 THR A C 1
ATOM 804 O O . THR A 1 105 ? 6.039 -5.889 -0.217 1.00 98.00 105 THR A O 1
ATOM 807 N N . ALA A 1 106 ? 6.272 -8.104 -0.523 1.00 97.69 106 ALA A N 1
ATOM 808 C CA . ALA A 1 106 ? 5.280 -8.514 0.464 1.00 97.69 106 ALA A CA 1
ATOM 809 C C . ALA A 1 106 ? 5.760 -9.769 1.192 1.00 97.69 106 ALA A C 1
ATOM 811 O O . ALA A 1 106 ? 6.217 -10.710 0.546 1.00 97.69 106 ALA A O 1
ATOM 812 N N . LEU A 1 107 ? 5.647 -9.799 2.517 1.00 96.94 107 LEU A N 1
ATOM 813 C CA . LEU A 1 107 ? 5.997 -10.964 3.329 1.00 96.94 107 LEU A CA 1
ATOM 814 C C . LEU A 1 107 ? 4.958 -11.222 4.414 1.00 96.94 107 LEU A C 1
ATOM 816 O O . LEU A 1 107 ? 4.345 -10.295 4.943 1.00 96.94 107 LEU A O 1
ATOM 820 N N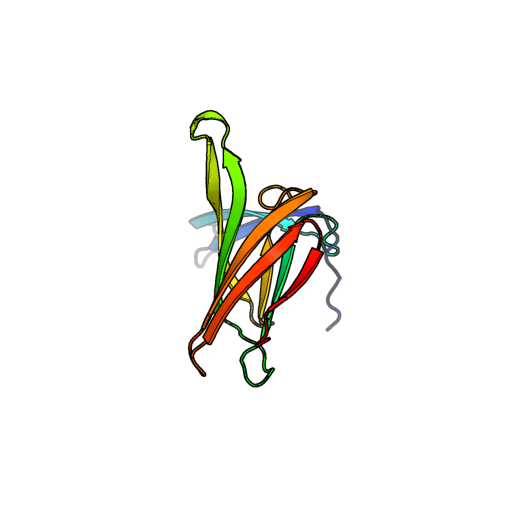 . GLY A 1 108 ? 4.787 -12.487 4.770 1.00 95.31 108 GLY A N 1
ATOM 821 C CA . GLY A 1 108 ? 3.873 -12.907 5.823 1.00 95.31 108 GLY A CA 1
ATOM 822 C C . GLY A 1 108 ? 4.273 -14.248 6.413 1.00 95.31 108 GLY A C 1
ATOM 823 O O . GLY A 1 108 ? 5.101 -14.971 5.855 1.00 95.31 108 GLY A O 1
ATOM 824 N N . THR A 1 109 ? 3.681 -14.556 7.560 1.00 87.81 109 THR A N 1
ATOM 825 C CA . THR A 1 109 ? 3.864 -15.800 8.306 1.00 87.81 109 THR A CA 1
ATOM 826 C C . THR A 1 109 ? 2.514 -16.511 8.370 1.00 87.81 109 THR A C 1
ATOM 828 O O . THR A 1 109 ? 1.516 -15.853 8.640 1.00 87.81 109 THR A O 1
ATOM 831 N N . GLU A 1 110 ? 2.473 -17.826 8.137 1.00 85.62 110 GLU A N 1
ATOM 832 C CA . GLU A 1 110 ? 1.259 -18.684 8.094 1.00 85.62 110 GLU A CA 1
ATOM 833 C C . GLU A 1 110 ? 0.440 -18.704 6.775 1.00 85.62 110 GLU A C 1
ATOM 835 O O . GLU A 1 110 ? -0.643 -18.112 6.698 1.00 85.62 110 GLU A O 1
ATOM 840 N N . PRO A 1 111 ? 0.891 -19.461 5.751 1.00 88.62 111 PRO A N 1
ATOM 841 C CA . PRO A 1 111 ? 2.231 -20.035 5.634 1.00 88.62 111 PRO A CA 1
ATOM 842 C C . PRO A 1 111 ? 3.254 -18.931 5.338 1.00 88.62 111 PRO A C 1
ATOM 844 O O . PRO A 1 111 ? 2.894 -17.829 4.933 1.00 88.62 111 PRO A O 1
ATOM 847 N N . ASN A 1 112 ? 4.539 -19.206 5.563 1.00 93.69 112 ASN A N 1
ATOM 848 C CA . ASN A 1 112 ? 5.581 -18.224 5.273 1.00 93.69 112 ASN A CA 1
ATOM 849 C C . ASN A 1 112 ? 5.648 -17.952 3.767 1.00 93.69 112 ASN A C 1
ATOM 851 O O . ASN A 1 112 ? 5.726 -18.891 2.974 1.00 93.69 112 ASN A O 1
ATOM 855 N N . PHE A 1 113 ? 5.658 -16.680 3.377 1.00 95.81 113 PHE A N 1
ATOM 856 C CA . PHE A 1 113 ? 5.840 -16.287 1.984 1.00 95.81 113 PHE A CA 1
ATOM 857 C C . PHE A 1 113 ? 6.634 -14.987 1.865 1.00 95.81 113 PHE A C 1
ATOM 859 O O . PHE A 1 113 ? 6.655 -14.157 2.776 1.00 95.81 113 PHE A O 1
ATOM 866 N N . PHE A 1 114 ? 7.269 -14.823 0.707 1.00 96.31 114 PHE A N 1
ATOM 867 C CA . PHE A 1 114 ? 7.893 -13.584 0.267 1.00 96.31 114 PHE A CA 1
ATOM 868 C C . PHE A 1 114 ? 7.640 -13.419 -1.231 1.00 96.31 114 PHE A C 1
ATOM 870 O O . PHE A 1 114 ? 7.982 -14.303 -2.018 1.00 96.31 114 PHE A O 1
ATOM 877 N N . TYR A 1 115 ? 7.061 -12.291 -1.623 1.00 95.81 115 TYR A N 1
ATOM 878 C CA . TYR A 1 115 ? 6.843 -11.912 -3.015 1.00 95.81 115 TYR A CA 1
ATOM 879 C C . TYR A 1 115 ? 7.599 -10.635 -3.333 1.00 95.81 115 TYR A C 1
ATOM 881 O O . TYR A 1 115 ? 7.723 -9.748 -2.486 1.00 95.81 115 TYR A O 1
ATOM 889 N N . TYR A 1 116 ? 8.047 -10.523 -4.580 1.00 95.38 116 TYR A N 1
ATOM 890 C CA . TYR A 1 116 ? 8.491 -9.262 -5.150 1.00 95.38 116 TYR A CA 1
ATOM 891 C C . TYR A 1 116 ? 7.947 -9.123 -6.573 1.00 95.38 116 TYR A C 1
ATOM 893 O O . TYR A 1 116 ? 7.959 -10.082 -7.344 1.00 95.38 116 TYR A O 1
ATOM 901 N N . GLN A 1 117 ? 7.465 -7.936 -6.930 1.00 96.19 117 GLN A N 1
ATOM 902 C CA . GLN A 1 117 ? 6.955 -7.666 -8.273 1.00 96.19 117 GLN A CA 1
ATOM 903 C C . GLN A 1 117 ? 7.195 -6.211 -8.671 1.00 96.19 117 GLN A C 1
ATOM 905 O O . GLN A 1 117 ? 7.226 -5.318 -7.825 1.00 96.19 117 GLN A O 1
ATOM 910 N N . MET A 1 118 ? 7.366 -5.975 -9.973 1.00 96.81 118 MET A N 1
ATOM 911 C CA . MET A 1 118 ? 7.416 -4.630 -10.538 1.00 96.81 118 MET A CA 1
ATOM 912 C C . MET A 1 118 ? 6.014 -4.194 -10.961 1.00 96.81 118 MET A C 1
ATOM 914 O O . MET A 1 118 ? 5.385 -4.859 -11.782 1.00 96.81 118 MET A O 1
ATOM 918 N N . LEU A 1 119 ? 5.532 -3.092 -10.392 1.00 97.12 119 LEU A N 1
ATOM 919 C CA . LEU A 1 119 ? 4.202 -2.533 -10.620 1.00 97.12 119 LEU A CA 1
ATOM 920 C C . LEU A 1 119 ? 4.319 -1.120 -11.201 1.00 97.12 119 LEU A C 1
ATOM 922 O O . LEU A 1 119 ? 5.235 -0.375 -10.852 1.00 97.12 119 LEU A O 1
ATOM 926 N N . ARG A 1 120 ? 3.371 -0.733 -12.054 1.00 96.88 120 ARG A N 1
ATOM 927 C CA . ARG A 1 120 ? 3.295 0.605 -12.653 1.00 96.88 120 ARG A CA 1
ATOM 928 C C . ARG A 1 120 ? 2.193 1.400 -11.958 1.00 96.88 120 ARG A C 1
ATOM 930 O O . ARG A 1 120 ? 1.086 0.902 -11.807 1.00 96.88 120 ARG A O 1
ATOM 937 N N . SER A 1 121 ? 2.459 2.634 -11.547 1.00 95.25 121 SER A N 1
ATOM 938 C CA . SER A 1 121 ? 1.381 3.510 -11.065 1.00 95.25 121 SER A CA 1
ATOM 939 C C . SER A 1 121 ? 0.723 4.269 -12.234 1.00 95.25 121 SER A C 1
ATOM 941 O O . SER A 1 121 ? 1.442 4.675 -13.154 1.00 95.25 121 SER A O 1
ATOM 943 N N . PRO A 1 122 ? -0.601 4.509 -12.222 1.00 95.56 122 PRO A N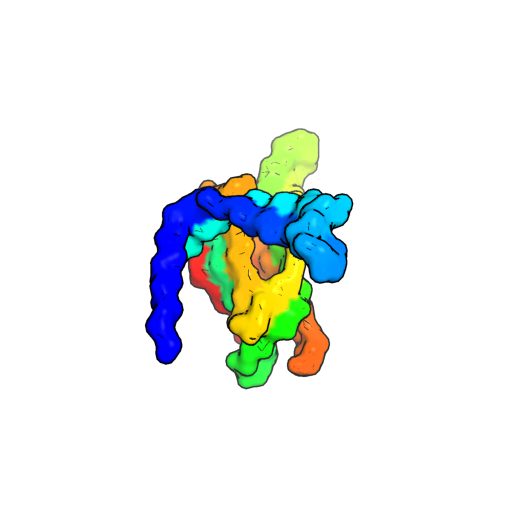 1
ATOM 944 C CA . PRO A 1 122 ? -1.563 3.966 -11.271 1.00 95.56 122 PRO A CA 1
ATOM 945 C C . PRO A 1 122 ? -1.981 2.537 -11.627 1.00 95.56 122 PRO A C 1
ATOM 947 O O . PRO A 1 122 ? -1.982 2.157 -12.798 1.00 95.56 122 PRO A O 1
ATOM 950 N N . GLY A 1 123 ? -2.392 1.746 -10.635 1.00 92.88 123 GLY A N 1
ATOM 951 C CA . GLY A 1 123 ? -2.900 0.406 -10.919 1.00 92.88 123 GLY A CA 1
ATOM 952 C C . GLY A 1 123 ? -3.410 -0.382 -9.717 1.00 92.88 123 GLY A C 1
ATOM 953 O O . GLY A 1 123 ? -3.046 -0.126 -8.567 1.00 92.88 123 GLY A O 1
ATOM 954 N N . ASN A 1 124 ? -4.255 -1.369 -10.024 1.00 94.94 124 ASN A N 1
ATOM 955 C CA . ASN A 1 124 ? -4.776 -2.352 -9.080 1.00 94.94 124 ASN A CA 1
ATOM 956 C C . ASN A 1 124 ? -4.099 -3.698 -9.349 1.00 94.94 124 ASN A C 1
ATOM 958 O O . ASN A 1 124 ? -4.237 -4.252 -10.439 1.00 94.94 124 ASN A O 1
ATOM 962 N N . TYR A 1 125 ? -3.397 -4.228 -8.355 1.00 96.19 125 TYR A N 1
ATOM 963 C CA . TYR A 1 125 ? -2.566 -5.417 -8.491 1.00 96.19 125 TYR A CA 1
ATOM 964 C C . TYR A 1 125 ? -2.890 -6.446 -7.419 1.00 96.19 125 TYR A C 1
ATOM 966 O O . TYR A 1 125 ? -3.305 -6.108 -6.310 1.00 96.19 125 TYR A O 1
ATOM 974 N N . THR A 1 126 ? -2.675 -7.714 -7.755 1.00 96.56 126 THR A N 1
ATOM 975 C CA . THR A 1 126 ? -2.735 -8.827 -6.807 1.00 96.56 126 THR A CA 1
ATOM 976 C C . THR A 1 126 ? -1.376 -9.508 -6.782 1.00 96.56 126 THR A C 1
ATOM 978 O O . THR A 1 126 ? -0.893 -9.933 -7.829 1.00 96.56 126 THR A O 1
ATOM 981 N N . LEU A 1 127 ? -0.767 -9.591 -5.600 1.00 94.69 127 LEU A N 1
ATOM 982 C CA . LEU A 1 127 ? 0.458 -10.345 -5.358 1.00 94.69 127 LEU A CA 1
ATOM 983 C C . LEU A 1 127 ? 0.082 -11.759 -4.914 1.00 94.69 127 LEU A C 1
ATOM 985 O O . LEU A 1 127 ? -0.598 -11.940 -3.901 1.00 94.69 127 LEU A O 1
ATOM 989 N N . VAL A 1 128 ? 0.523 -12.735 -5.698 1.00 90.31 128 VAL A N 1
ATOM 990 C CA . VAL A 1 128 ? 0.328 -14.180 -5.520 1.00 90.31 128 VAL A CA 1
ATOM 991 C C . VAL A 1 128 ? 1.604 -14.906 -5.953 1.00 90.31 128 VAL A C 1
ATOM 993 O O . VAL A 1 128 ? 2.491 -14.302 -6.558 1.00 90.31 128 VAL A O 1
ATOM 996 N N . VAL A 1 129 ? 1.688 -16.208 -5.671 1.00 78.25 129 VAL A N 1
ATOM 997 C CA . VAL A 1 129 ? 2.687 -17.091 -6.297 1.00 78.25 129 VAL A CA 1
ATOM 998 C C . VAL A 1 129 ? 2.498 -17.063 -7.820 1.00 78.25 129 VAL A C 1
ATOM 1000 O O . VAL A 1 129 ? 1.374 -17.232 -8.293 1.00 78.25 129 VAL A O 1
ATOM 1003 N N . LEU A 1 130 ? 3.590 -16.817 -8.553 1.00 57.81 130 LEU A N 1
ATOM 1004 C CA . LEU A 1 130 ? 3.658 -16.927 -10.015 1.00 57.81 130 LEU A CA 1
ATOM 1005 C C . LEU A 1 130 ? 3.740 -18.389 -10.462 1.00 57.81 130 LEU A C 1
ATOM 1007 O O . LEU A 1 130 ? 4.442 -19.167 -9.775 1.00 57.81 130 LEU A O 1
#